Protein AF-A0A0B8T484-F1 (afdb_monomer)

Organism: NCBI:txid1229276

Structure (mmCIF, N/CA/C/O backbone):
data_AF-A0A0B8T484-F1
#
_entry.id   AF-A0A0B8T484-F1
#
loop_
_atom_site.group_PDB
_atom_site.id
_atom_site.type_symbol
_atom_site.label_atom_id
_atom_site.label_alt_id
_atom_site.label_comp_id
_atom_site.label_asym_id
_atom_site.label_entity_id
_atom_site.label_seq_id
_atom_site.pdbx_PDB_ins_code
_atom_site.Cartn_x
_atom_site.Cartn_y
_atom_site.Cartn_z
_atom_site.occupancy
_atom_site.B_iso_or_equiv
_atom_site.auth_seq_id
_atom_site.auth_comp_id
_atom_site.auth_asym_id
_atom_site.auth_atom_id
_atom_site.pdbx_PDB_model_num
ATOM 1 N N . MET A 1 1 ? 67.302 -14.696 8.961 1.00 39.28 1 MET A N 1
ATOM 2 C CA . MET A 1 1 ? 65.865 -15.017 9.084 1.00 39.28 1 MET A CA 1
ATOM 3 C C . MET A 1 1 ? 65.120 -13.719 9.397 1.00 39.28 1 MET A C 1
ATOM 5 O O . MET A 1 1 ? 65.257 -13.211 10.499 1.00 39.28 1 MET A O 1
ATOM 9 N N . LYS A 1 2 ? 64.476 -13.092 8.402 1.00 42.16 2 LYS A N 1
ATOM 10 C CA . LYS A 1 2 ? 63.728 -11.827 8.547 1.00 42.16 2 LYS A CA 1
ATOM 11 C C . LYS A 1 2 ? 62.283 -12.088 8.126 1.00 42.16 2 LYS A C 1
ATOM 13 O O . LYS A 1 2 ? 62.039 -12.446 6.978 1.00 42.16 2 LYS A O 1
ATOM 18 N N . MET A 1 3 ? 61.361 -11.965 9.073 1.00 41.34 3 MET A N 1
ATOM 19 C CA . MET A 1 3 ? 59.932 -12.225 8.903 1.00 41.34 3 MET A CA 1
ATOM 20 C C . MET A 1 3 ? 59.293 -11.008 8.215 1.00 41.34 3 MET A C 1
ATOM 22 O O . MET A 1 3 ? 59.273 -9.921 8.788 1.00 41.34 3 MET A O 1
ATOM 26 N N . LYS A 1 4 ? 58.831 -11.152 6.965 1.00 47.41 4 LYS A N 1
ATOM 27 C CA . LYS A 1 4 ? 58.038 -10.122 6.274 1.00 47.41 4 LYS A CA 1
ATOM 28 C C .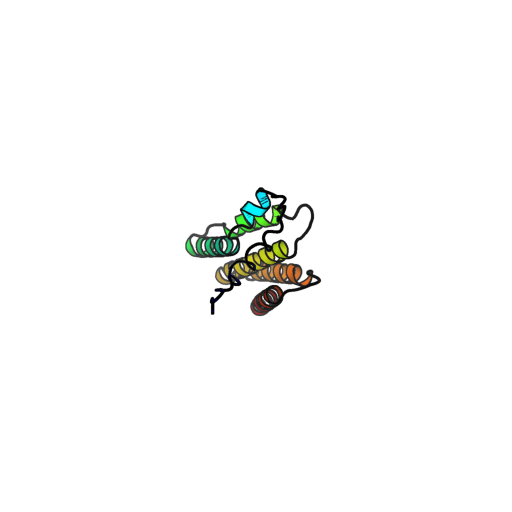 LYS A 1 4 ? 56.569 -10.322 6.643 1.00 47.41 4 LYS A C 1
ATOM 30 O O . LYS A 1 4 ? 55.934 -11.260 6.172 1.00 47.41 4 LYS A O 1
ATOM 35 N N . LEU A 1 5 ? 56.060 -9.447 7.505 1.00 43.69 5 LEU A N 1
ATOM 36 C CA . LEU A 1 5 ? 54.642 -9.324 7.825 1.00 43.69 5 LEU A CA 1
ATOM 37 C C . LEU A 1 5 ? 53.926 -8.783 6.577 1.00 43.69 5 LEU A C 1
ATOM 39 O O . LEU A 1 5 ? 54.069 -7.613 6.226 1.00 43.69 5 LEU A O 1
ATOM 43 N N . SER A 1 6 ? 53.258 -9.675 5.846 1.00 45.25 6 SER A N 1
ATOM 44 C CA . SER A 1 6 ? 52.583 -9.361 4.587 1.00 45.25 6 SER A CA 1
ATOM 45 C C . SER A 1 6 ? 51.303 -8.574 4.866 1.00 45.25 6 SER A C 1
ATOM 47 O O . SER A 1 6 ? 50.316 -9.108 5.370 1.00 45.25 6 SER A O 1
ATOM 49 N N . ILE A 1 7 ? 51.352 -7.281 4.554 1.00 54.34 7 ILE A N 1
ATOM 50 C CA . ILE A 1 7 ? 50.241 -6.328 4.566 1.00 54.34 7 ILE A CA 1
ATOM 51 C C . ILE A 1 7 ? 49.281 -6.729 3.435 1.00 54.34 7 ILE A C 1
ATOM 53 O O . ILE A 1 7 ? 49.329 -6.181 2.342 1.00 54.34 7 ILE A O 1
ATOM 57 N N . CYS A 1 8 ? 48.447 -7.743 3.670 1.00 47.91 8 CYS A N 1
ATOM 58 C CA . CYS A 1 8 ? 47.486 -8.247 2.680 1.00 47.91 8 CYS A CA 1
ATOM 59 C C . CYS A 1 8 ? 46.020 -8.018 3.085 1.00 47.91 8 CYS A C 1
ATOM 61 O O . CYS A 1 8 ? 45.125 -8.636 2.524 1.00 47.91 8 CYS A O 1
ATOM 63 N N . PHE A 1 9 ? 45.749 -7.131 4.049 1.00 48.03 9 PHE A N 1
ATOM 64 C CA . PHE A 1 9 ? 44.384 -6.908 4.556 1.00 48.03 9 PHE A CA 1
ATOM 65 C C . PHE A 1 9 ? 43.766 -5.541 4.232 1.00 48.03 9 PHE A C 1
ATOM 67 O O . PHE A 1 9 ? 42.626 -5.301 4.606 1.00 48.03 9 PHE A O 1
ATOM 74 N N . ILE A 1 10 ? 44.451 -4.655 3.498 1.00 50.03 10 ILE A N 1
ATOM 75 C CA . ILE A 1 10 ? 43.932 -3.295 3.223 1.00 50.03 10 ILE A CA 1
ATOM 76 C C . ILE A 1 10 ? 43.554 -3.089 1.739 1.00 50.03 10 ILE A C 1
ATOM 78 O O . ILE A 1 10 ? 42.961 -2.081 1.375 1.00 50.03 10 ILE A O 1
ATOM 82 N N . SER A 1 11 ? 43.802 -4.065 0.857 1.00 49.19 11 SER A N 1
ATOM 83 C CA . SER A 1 11 ? 43.648 -3.860 -0.597 1.00 49.19 11 SER A CA 1
ATOM 84 C C . SER A 1 11 ? 42.279 -4.224 -1.195 1.00 49.19 11 SER A C 1
ATOM 86 O O . SER A 1 11 ? 42.110 -4.080 -2.403 1.00 49.19 11 SER A O 1
ATOM 88 N N . VAL A 1 12 ? 41.293 -4.683 -0.416 1.00 49.28 12 VAL A N 1
ATOM 89 C CA . VAL A 1 12 ? 39.988 -5.106 -0.984 1.00 49.28 12 VAL A CA 1
ATOM 90 C C . VAL A 1 12 ? 38.870 -4.072 -0.776 1.00 49.28 12 VAL A C 1
ATOM 92 O O . VAL A 1 12 ? 37.826 -4.164 -1.409 1.00 49.28 12 VAL A O 1
ATOM 95 N N . PHE A 1 13 ? 39.078 -3.022 0.025 1.00 48.78 13 PHE A N 1
ATOM 96 C CA . PHE A 1 13 ? 37.989 -2.096 0.376 1.00 48.78 13 PHE A CA 1
ATOM 97 C C . PHE A 1 13 ? 37.836 -0.866 -0.542 1.00 48.78 13 PHE A C 1
ATOM 99 O O . PHE A 1 13 ? 36.944 -0.054 -0.327 1.00 48.78 13 PHE A O 1
ATOM 106 N N . LEU A 1 14 ? 38.681 -0.701 -1.568 1.00 49.75 14 LEU A N 1
ATOM 107 C CA . LEU A 1 14 ? 38.845 0.595 -2.253 1.00 49.75 14 LEU A CA 1
ATOM 108 C C . LEU A 1 14 ? 38.404 0.646 -3.726 1.00 49.75 14 LEU A C 1
ATOM 110 O O . LEU A 1 14 ? 38.665 1.640 -4.393 1.00 49.75 14 LEU A O 1
ATOM 114 N N . VAL A 1 15 ? 37.702 -0.368 -4.249 1.00 54.00 15 VAL A N 1
ATOM 115 C CA . VAL A 1 15 ? 37.239 -0.361 -5.661 1.00 54.00 15 VAL A CA 1
ATOM 116 C C . VAL A 1 15 ? 35.709 -0.393 -5.806 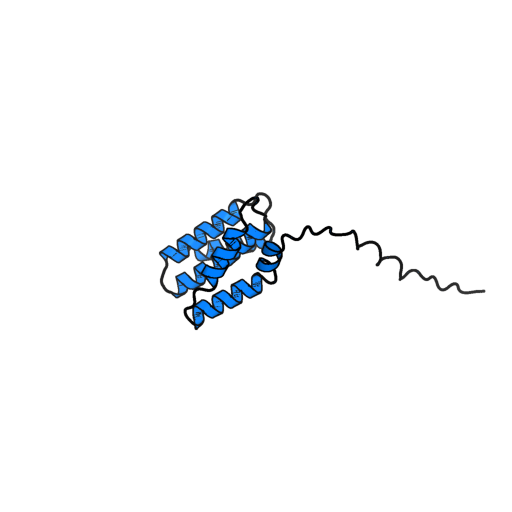1.00 54.00 15 VAL A C 1
ATOM 118 O O . VAL A 1 15 ? 35.189 -0.414 -6.915 1.00 54.00 15 VAL A O 1
ATOM 121 N N . MET A 1 16 ? 34.949 -0.296 -4.710 1.00 50.41 16 MET A N 1
ATOM 122 C CA . MET A 1 16 ? 33.477 -0.244 -4.758 1.00 50.41 16 MET A CA 1
ATOM 123 C C . MET A 1 16 ? 32.903 1.167 -4.540 1.00 50.41 16 MET A C 1
ATOM 125 O O . MET A 1 16 ? 31.806 1.333 -4.024 1.00 50.41 16 MET A O 1
ATOM 129 N N . GLN A 1 17 ? 33.640 2.201 -4.949 1.00 56.44 17 GLN A N 1
ATOM 130 C CA . GLN A 1 17 ? 33.101 3.549 -5.164 1.00 56.44 17 GLN A CA 1
ATOM 131 C C . GLN A 1 17 ? 33.192 3.901 -6.649 1.00 56.44 17 GLN A C 1
ATOM 133 O O . GLN A 1 17 ? 33.759 4.911 -7.057 1.00 56.44 17 GLN A O 1
ATOM 138 N N . THR A 1 18 ? 32.619 3.049 -7.496 1.00 54.38 18 THR A N 1
ATOM 139 C CA . THR A 1 18 ? 32.192 3.505 -8.816 1.00 54.38 18 THR A CA 1
ATOM 140 C C . THR A 1 18 ? 31.132 4.574 -8.597 1.00 54.38 18 THR A C 1
ATOM 142 O O . THR A 1 18 ? 30.074 4.289 -8.037 1.00 54.38 18 THR A O 1
ATOM 145 N N . CYS A 1 19 ? 31.464 5.802 -8.998 1.00 46.00 19 CYS A N 1
ATOM 146 C CA . CYS A 1 19 ? 30.591 6.966 -9.031 1.00 46.00 19 CYS A CA 1
ATOM 147 C C . CYS A 1 19 ? 29.182 6.578 -9.488 1.00 46.00 19 CYS A C 1
ATOM 149 O O . CYS A 1 19 ? 28.922 6.417 -10.681 1.00 46.00 19 CYS A O 1
ATOM 151 N N . VAL A 1 20 ? 28.258 6.479 -8.534 1.00 51.84 20 VAL A N 1
ATOM 152 C CA . VAL A 1 20 ? 26.843 6.635 -8.832 1.00 51.84 20 VAL A CA 1
ATOM 153 C C . VAL A 1 20 ? 26.683 8.108 -9.179 1.00 51.84 20 VAL A C 1
ATOM 155 O O . VAL A 1 20 ? 26.579 8.965 -8.307 1.00 51.84 20 VAL A O 1
ATOM 158 N N . MET A 1 21 ? 26.710 8.413 -10.474 1.00 52.28 21 MET A N 1
ATOM 159 C CA . MET A 1 21 ? 26.177 9.667 -10.996 1.00 52.28 21 MET A CA 1
ATOM 160 C C . MET A 1 21 ? 24.656 9.606 -10.823 1.00 52.28 21 MET A C 1
ATOM 162 O O . MET A 1 21 ? 23.911 9.350 -11.769 1.00 52.28 21 MET A O 1
ATOM 166 N N . ALA A 1 22 ? 24.195 9.777 -9.581 1.00 50.28 22 ALA A N 1
ATOM 167 C CA . ALA A 1 22 ? 22.795 9.988 -9.273 1.00 50.28 22 ALA A CA 1
ATOM 168 C C . ALA A 1 22 ? 22.417 11.342 -9.871 1.00 50.28 22 ALA A C 1
ATOM 170 O O . ALA A 1 22 ? 22.711 12.401 -9.315 1.00 50.28 22 ALA A O 1
ATOM 171 N N . ARG A 1 23 ? 21.776 11.319 -11.040 1.00 49.66 23 ARG A N 1
ATOM 172 C CA . ARG A 1 23 ? 21.000 12.466 -11.494 1.00 49.66 23 ARG A CA 1
ATOM 173 C C . ARG A 1 23 ? 19.827 12.593 -10.529 1.00 49.66 23 ARG A C 1
ATOM 175 O O . ARG A 1 23 ? 18.834 11.891 -10.682 1.00 49.66 23 ARG A O 1
ATOM 182 N N . SER A 1 24 ? 19.986 13.443 -9.519 1.00 48.44 24 SER A N 1
ATOM 183 C CA . SER A 1 24 ? 18.926 13.717 -8.558 1.00 48.44 24 SER A CA 1
ATOM 184 C C . SER A 1 24 ? 17.743 14.355 -9.279 1.00 48.44 24 SER A C 1
ATOM 186 O O . SER A 1 24 ? 17.829 15.474 -9.791 1.00 48.44 24 SER A O 1
ATOM 188 N N . ASN A 1 25 ? 16.625 13.638 -9.311 1.00 58.00 25 ASN A N 1
ATOM 189 C CA . ASN A 1 25 ? 15.321 14.257 -9.469 1.00 58.00 25 ASN A CA 1
ATOM 190 C C . ASN A 1 25 ? 14.905 14.669 -8.057 1.00 58.00 25 ASN A C 1
ATOM 192 O O . ASN A 1 25 ? 14.200 13.918 -7.388 1.00 58.00 25 ASN A O 1
ATOM 196 N N . GLY A 1 26 ? 15.373 15.832 -7.585 1.00 62.78 26 GLY A N 1
ATOM 197 C CA . GLY A 1 26 ? 15.277 16.229 -6.171 1.00 62.78 26 GLY A CA 1
ATOM 198 C C . GLY A 1 26 ? 13.877 16.113 -5.549 1.00 62.78 26 GLY A C 1
ATOM 199 O O . GLY A 1 26 ? 13.752 15.873 -4.353 1.00 62.78 26 GLY A O 1
ATOM 200 N N . THR A 1 27 ? 12.814 16.198 -6.355 1.00 66.06 27 THR A N 1
ATOM 201 C CA . THR A 1 27 ? 11.427 15.970 -5.924 1.00 66.06 27 THR A CA 1
ATOM 202 C C . THR A 1 27 ? 11.073 14.489 -5.742 1.00 66.06 27 THR A C 1
ATOM 204 O O . THR A 1 27 ? 10.429 14.144 -4.755 1.00 66.06 27 THR A O 1
ATOM 207 N N . ALA A 1 28 ? 11.497 13.603 -6.648 1.00 68.75 28 ALA A N 1
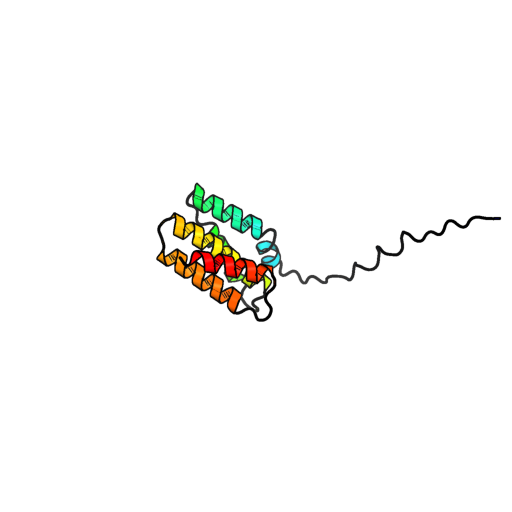ATOM 208 C CA . ALA A 1 28 ? 11.254 12.164 -6.546 1.00 68.75 28 ALA A CA 1
ATOM 209 C C . ALA A 1 28 ? 12.063 11.540 -5.405 1.00 68.75 28 ALA A C 1
ATOM 211 O O . ALA A 1 28 ? 11.501 10.795 -4.604 1.00 68.75 28 ALA A O 1
ATOM 212 N N . ASP A 1 29 ? 13.340 11.916 -5.281 1.00 74.81 29 ASP A N 1
ATOM 213 C CA . ASP A 1 29 ? 14.209 11.462 -4.191 1.00 74.81 29 ASP A CA 1
ATOM 214 C C . ASP A 1 29 ? 13.613 11.877 -2.839 1.00 74.81 29 ASP A C 1
ATOM 216 O O . ASP A 1 29 ? 13.462 11.061 -1.934 1.00 74.81 29 ASP A O 1
ATOM 220 N N . SER A 1 30 ? 13.155 13.129 -2.722 1.00 81.88 30 SER A N 1
ATOM 221 C CA . SER A 1 30 ? 12.518 13.620 -1.498 1.00 81.88 30 SER A CA 1
ATOM 222 C C . SER A 1 30 ? 11.222 12.887 -1.146 1.00 81.88 30 SER A C 1
ATOM 224 O O . SER A 1 30 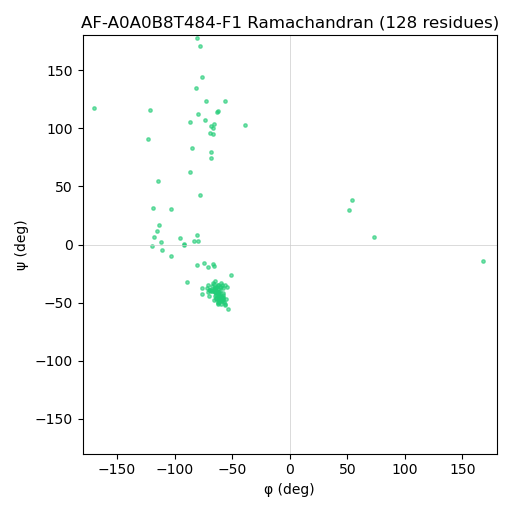? 10.941 12.716 0.039 1.00 81.88 30 SER A O 1
ATOM 226 N N . VAL A 1 31 ? 10.406 12.496 -2.129 1.00 86.25 31 VAL A N 1
ATOM 227 C CA . VAL A 1 31 ? 9.142 11.792 -1.865 1.00 86.25 31 VAL A CA 1
ATOM 228 C C . VAL A 1 31 ? 9.392 10.324 -1.508 1.00 86.25 31 VAL A C 1
ATOM 230 O O . VAL A 1 31 ? 8.716 9.793 -0.627 1.00 86.25 31 VAL A O 1
ATOM 233 N N . LEU A 1 32 ? 10.361 9.671 -2.148 1.00 90.69 32 LEU A N 1
ATOM 234 C CA . LEU A 1 32 ? 10.663 8.257 -1.909 1.00 90.69 32 LEU A CA 1
ATOM 235 C C . LEU A 1 32 ? 11.527 8.019 -0.660 1.00 90.69 32 LEU A C 1
ATOM 237 O O . LEU A 1 32 ? 11.542 6.906 -0.133 1.00 90.69 32 LEU A O 1
ATOM 241 N N . ASN A 1 33 ? 12.199 9.047 -0.140 1.00 92.38 33 ASN A N 1
ATOM 242 C CA . ASN A 1 33 ? 12.948 8.954 1.112 1.00 92.38 33 ASN A CA 1
ATOM 243 C C . ASN A 1 33 ? 12.056 8.480 2.270 1.00 92.38 33 ASN A C 1
ATOM 245 O O . ASN A 1 33 ? 11.029 9.089 2.578 1.00 92.38 33 ASN A O 1
ATOM 249 N N . ASN A 1 34 ? 12.475 7.387 2.918 1.00 94.88 34 ASN A N 1
ATOM 250 C CA . ASN A 1 34 ? 11.775 6.742 4.037 1.00 94.88 34 ASN A CA 1
ATOM 251 C C . ASN A 1 34 ? 10.292 6.446 3.751 1.00 94.88 34 ASN A C 1
ATOM 253 O O . ASN A 1 34 ? 9.463 6.447 4.660 1.00 94.88 34 ASN A O 1
ATOM 257 N N . ILE A 1 35 ? 9.931 6.201 2.488 1.00 95.62 35 ILE A N 1
ATOM 258 C CA . ILE A 1 35 ? 8.531 6.086 2.064 1.00 95.62 35 ILE A CA 1
ATOM 259 C C . ILE A 1 35 ? 7.747 5.012 2.831 1.00 95.62 35 ILE A C 1
ATOM 261 O O . ILE A 1 35 ? 6.585 5.242 3.152 1.00 95.62 35 ILE A O 1
ATOM 265 N N . GLN A 1 36 ? 8.375 3.897 3.218 1.00 96.62 36 GLN A N 1
ATOM 266 C CA . GLN A 1 36 ? 7.737 2.876 4.056 1.00 96.62 36 GLN A CA 1
ATOM 267 C C . GLN A 1 36 ? 7.237 3.450 5.389 1.00 96.62 36 GLN A C 1
ATOM 269 O O . GLN A 1 36 ? 6.084 3.236 5.764 1.00 96.62 36 GLN A O 1
ATOM 274 N N . GLU A 1 37 ? 8.100 4.187 6.092 1.00 97.12 37 GLU A N 1
ATOM 275 C CA . GLU A 1 37 ? 7.771 4.832 7.364 1.00 97.12 37 GLU A CA 1
ATOM 276 C C . GLU A 1 37 ? 6.694 5.901 7.159 1.00 97.12 37 GLU A C 1
ATOM 278 O O . GLU A 1 37 ? 5.739 5.983 7.927 1.00 97.12 37 GLU A O 1
ATOM 283 N N . ARG A 1 38 ? 6.792 6.680 6.076 1.00 97.38 38 ARG A N 1
ATOM 284 C CA . ARG A 1 38 ? 5.803 7.711 5.739 1.00 97.38 38 ARG A CA 1
ATOM 285 C C . ARG A 1 38 ? 4.414 7.121 5.490 1.00 97.38 38 ARG A C 1
ATOM 287 O O . ARG A 1 38 ? 3.444 7.666 6.007 1.00 97.38 38 ARG A O 1
ATOM 294 N N . VAL A 1 39 ? 4.314 6.013 4.747 1.00 97.75 39 VAL A N 1
ATOM 295 C CA . VAL A 1 39 ? 3.045 5.294 4.528 1.00 97.75 39 VAL A CA 1
ATOM 296 C C . VAL A 1 39 ? 2.483 4.793 5.857 1.00 97.75 39 VAL A C 1
ATOM 298 O O . VAL A 1 39 ? 1.308 5.012 6.145 1.00 97.75 39 VAL A O 1
ATOM 301 N N . TYR A 1 40 ? 3.317 4.167 6.690 1.00 97.06 40 TYR A N 1
ATOM 302 C CA . TYR A 1 40 ? 2.879 3.649 7.984 1.00 97.06 40 TYR A CA 1
ATOM 303 C C . TYR A 1 40 ? 2.390 4.762 8.925 1.00 97.06 40 TYR A C 1
ATOM 305 O O . TYR A 1 40 ? 1.303 4.660 9.490 1.00 97.06 40 TYR A O 1
ATOM 313 N N . ASN A 1 41 ? 3.143 5.856 9.047 1.00 96.56 41 ASN A N 1
ATOM 314 C CA . ASN A 1 41 ? 2.773 6.992 9.891 1.00 96.56 41 ASN A CA 1
ATOM 315 C C . ASN A 1 41 ? 1.499 7.684 9.387 1.00 96.56 41 ASN A C 1
ATOM 317 O O . ASN A 1 41 ? 0.657 8.074 10.197 1.00 96.56 41 ASN A O 1
ATOM 321 N N . ALA A 1 42 ? 1.329 7.800 8.065 1.00 97.12 42 ALA A N 1
ATOM 322 C CA . ALA A 1 42 ? 0.099 8.305 7.464 1.00 97.12 42 ALA A CA 1
ATOM 323 C C . ALA A 1 42 ? -1.101 7.417 7.821 1.00 97.12 42 ALA A C 1
ATOM 325 O O . ALA A 1 42 ? -2.111 7.923 8.294 1.00 97.12 42 ALA A O 1
ATOM 326 N N . PHE A 1 43 ? -0.962 6.095 7.692 1.00 97.00 43 PHE A N 1
ATOM 327 C CA . PHE A 1 43 ? -2.003 5.147 8.086 1.00 97.00 43 PHE A CA 1
ATOM 328 C C . PHE A 1 43 ? -2.374 5.264 9.571 1.00 97.00 43 PHE A C 1
ATOM 330 O O . PHE A 1 43 ? -3.551 5.375 9.904 1.00 97.00 43 PHE A O 1
ATOM 337 N N . VAL A 1 44 ? -1.386 5.282 10.471 1.00 95.75 44 VAL A N 1
ATOM 338 C CA . VAL A 1 44 ? -1.628 5.415 11.918 1.00 95.75 44 VAL A CA 1
ATOM 339 C C . VAL A 1 44 ? -2.333 6.734 12.245 1.00 95.75 44 VAL A C 1
ATOM 341 O O . VAL A 1 44 ? -3.242 6.751 13.082 1.00 95.75 44 VAL A O 1
ATOM 344 N N . SER A 1 45 ? -1.941 7.827 11.582 1.00 94.94 45 SER A N 1
ATOM 345 C CA . SER A 1 45 ? -2.593 9.131 11.718 1.00 94.94 45 SER A CA 1
ATOM 346 C C . SER A 1 45 ? -4.049 9.068 11.256 1.00 94.94 45 SER A C 1
ATOM 348 O O . SER A 1 45 ? -4.928 9.434 12.032 1.00 94.94 45 SER A O 1
ATOM 350 N N . ASP A 1 46 ? -4.324 8.522 10.071 1.00 95.19 46 ASP A N 1
ATOM 351 C CA . ASP A 1 46 ? -5.679 8.463 9.509 1.00 95.19 46 ASP A CA 1
ATOM 352 C C . ASP A 1 46 ? -6.612 7.591 10.365 1.00 95.19 46 ASP A C 1
ATOM 354 O O . ASP A 1 46 ? -7.754 7.971 10.628 1.00 95.19 46 ASP A O 1
ATOM 358 N N . VAL A 1 47 ? -6.110 6.465 10.888 1.00 92.88 47 VAL A N 1
ATOM 359 C CA . VAL A 1 47 ? -6.859 5.593 11.809 1.00 92.88 47 VAL A CA 1
ATOM 360 C C . VAL A 1 47 ? -7.165 6.299 13.135 1.00 92.88 47 VAL A C 1
ATOM 362 O O . VAL A 1 47 ? -8.283 6.208 13.641 1.00 92.88 47 VAL A O 1
ATOM 365 N N . SER A 1 48 ? -6.188 7.000 13.716 1.00 88.94 48 SER A N 1
ATOM 366 C CA . SER A 1 48 ? -6.294 7.519 15.091 1.00 88.94 48 SER A CA 1
ATOM 367 C C . SER A 1 48 ? -6.916 8.913 15.171 1.00 88.94 48 SER A C 1
ATOM 369 O O . SER A 1 48 ? -7.563 9.257 16.158 1.00 88.94 48 SER A O 1
ATOM 371 N N . GLN A 1 49 ? -6.685 9.739 14.152 1.00 84.56 49 GLN A N 1
ATOM 372 C CA . GLN A 1 49 ? -6.983 11.173 14.149 1.00 84.56 49 GLN A CA 1
ATOM 373 C C . GLN A 1 49 ? -7.973 11.570 13.047 1.00 84.56 49 GLN A C 1
ATOM 375 O O . GLN A 1 49 ? -8.342 12.740 12.978 1.00 84.56 49 GLN A O 1
ATOM 380 N N . LYS A 1 50 ? -8.434 10.620 12.214 1.00 80.88 50 LYS A N 1
ATOM 381 C CA . LYS A 1 50 ? -9.339 10.867 11.073 1.00 80.88 50 LYS A CA 1
ATOM 382 C C . LYS A 1 50 ? -8.806 11.940 10.113 1.00 80.88 50 LYS A C 1
ATOM 384 O O . LYS A 1 50 ? -9.561 12.776 9.621 1.00 80.88 50 LYS A O 1
ATOM 389 N N . THR A 1 51 ? -7.497 11.932 9.896 1.00 84.31 51 THR A N 1
ATOM 390 C CA . THR A 1 51 ? -6.800 12.753 8.902 1.00 84.31 51 THR A CA 1
ATOM 391 C C . THR A 1 51 ? -6.906 12.124 7.501 1.00 84.31 51 THR A C 1
ATOM 393 O O . THR A 1 51 ? -7.521 11.071 7.328 1.00 84.31 51 THR A O 1
ATOM 396 N N . GLU A 1 52 ? -6.358 12.799 6.484 1.00 92.19 52 GLU A N 1
ATOM 397 C CA . GLU A 1 52 ? -6.329 12.331 5.084 1.00 92.19 52 GLU A CA 1
ATOM 398 C C . GLU A 1 52 ? -4.885 12.161 4.563 1.00 92.19 52 GLU A C 1
ATOM 400 O O . GLU A 1 52 ? -4.585 12.368 3.384 1.00 92.19 52 GLU A O 1
ATOM 405 N N . LYS A 1 53 ? -3.946 11.801 5.447 1.00 95.12 53 LYS A N 1
ATOM 406 C CA . LYS A 1 53 ? -2.512 11.719 5.142 1.00 95.12 53 LYS A CA 1
ATOM 407 C C . LYS A 1 53 ? -2.174 10.635 4.130 1.00 95.12 53 LYS A C 1
ATOM 409 O O . LYS A 1 53 ? -1.273 10.854 3.315 1.00 95.12 53 LYS A O 1
ATOM 414 N N . LEU A 1 54 ? -2.881 9.502 4.118 1.00 94.81 54 LEU A N 1
ATOM 415 C CA . LEU A 1 54 ? -2.690 8.501 3.065 1.00 94.81 54 LEU A CA 1
ATOM 416 C C . LEU A 1 54 ? -3.098 9.048 1.696 1.00 94.81 54 LEU A C 1
ATOM 418 O O . LEU A 1 54 ? -2.403 8.781 0.715 1.00 94.81 54 LEU A O 1
ATOM 422 N N . GLN A 1 55 ? -4.164 9.851 1.618 1.00 94.38 55 GLN A N 1
ATOM 423 C CA . GLN A 1 55 ? -4.579 10.464 0.355 1.00 94.38 55 GLN A CA 1
ATOM 424 C C . GLN A 1 55 ? -3.618 11.554 -0.117 1.00 94.38 55 GLN A C 1
ATOM 426 O O . GLN A 1 55 ? -3.260 11.587 -1.296 1.00 94.38 55 GLN A O 1
ATOM 431 N N . GLU A 1 56 ? -3.117 12.392 0.792 1.00 94.69 56 GLU A N 1
ATOM 432 C CA . GLU A 1 56 ? -2.049 13.345 0.468 1.00 94.69 56 GLU A CA 1
ATOM 433 C C . GLU A 1 56 ? -0.830 12.619 -0.134 1.00 94.69 56 GLU A C 1
ATOM 435 O O . GLU A 1 56 ? -0.308 13.018 -1.180 1.00 94.69 56 GLU A O 1
ATOM 440 N N . LEU A 1 57 ? -0.397 11.515 0.488 1.00 95.50 57 LEU A N 1
ATOM 441 C CA . LEU A 1 57 ? 0.745 10.728 0.022 1.00 95.50 57 LEU A CA 1
ATOM 442 C C . LEU A 1 57 ? 0.465 10.023 -1.315 1.00 95.50 57 LEU A C 1
ATOM 444 O O . LEU A 1 57 ? 1.348 9.963 -2.175 1.00 95.50 57 LEU A O 1
ATOM 448 N N . LYS A 1 58 ? -0.772 9.560 -1.535 1.00 93.81 58 LYS A N 1
ATOM 449 C CA . LYS A 1 58 ? -1.227 9.004 -2.818 1.00 93.81 58 LYS A CA 1
ATOM 450 C C . LYS A 1 58 ? -1.111 10.035 -3.938 1.00 93.81 58 LYS A C 1
ATOM 452 O O . LYS A 1 58 ? -0.570 9.723 -4.999 1.00 93.81 58 LYS A O 1
ATOM 457 N N . GLY A 1 59 ? -1.528 11.276 -3.682 1.00 92.75 59 GLY A N 1
ATOM 458 C CA . GLY A 1 59 ? -1.356 12.393 -4.612 1.00 92.75 59 GLY A CA 1
ATOM 459 C C . GLY A 1 59 ? 0.117 12.691 -4.914 1.00 92.75 59 GLY A C 1
ATOM 460 O O . GLY A 1 59 ? 0.487 12.886 -6.073 1.00 92.75 59 GLY A O 1
ATOM 461 N N . GLN A 1 60 ? 0.986 12.668 -3.897 1.00 92.50 60 GLN A N 1
ATOM 462 C CA . GLN A 1 60 ? 2.430 12.869 -4.076 1.00 92.50 60 GLN A CA 1
ATOM 463 C C . GLN A 1 60 ? 3.056 11.794 -4.972 1.00 92.50 60 GLN A C 1
ATOM 465 O O . GLN A 1 60 ? 3.744 12.141 -5.931 1.00 92.50 60 GLN A O 1
ATOM 470 N N . LEU A 1 61 ? 2.787 10.510 -4.706 1.00 91.00 61 LEU A N 1
ATOM 471 C CA . LEU A 1 61 ? 3.301 9.404 -5.522 1.00 91.00 61 LEU A CA 1
ATOM 472 C C . LEU A 1 61 ? 2.720 9.411 -6.942 1.00 91.00 61 LEU A C 1
ATOM 474 O O . LEU A 1 61 ? 3.451 9.148 -7.895 1.00 91.00 61 LEU A O 1
ATOM 478 N N . GLY A 1 62 ? 1.439 9.757 -7.108 1.00 88.31 62 GLY A N 1
ATOM 479 C CA . GLY A 1 62 ? 0.812 9.888 -8.426 1.00 88.31 62 GLY A CA 1
ATOM 480 C C . GLY A 1 62 ? 1.456 10.977 -9.292 1.00 88.31 62 GLY A C 1
ATOM 481 O O . GLY A 1 62 ? 1.616 10.802 -10.497 1.00 88.31 62 GLY A O 1
ATOM 482 N N . ASN A 1 63 ? 1.909 12.075 -8.683 1.00 87.56 63 ASN A N 1
ATOM 483 C CA . ASN A 1 63 ? 2.578 13.165 -9.397 1.00 87.56 63 ASN A CA 1
ATOM 484 C C . ASN A 1 63 ? 3.989 12.814 -9.900 1.00 87.56 63 ASN A C 1
ATOM 486 O O . ASN A 1 63 ? 4.480 13.486 -10.811 1.00 87.56 63 ASN A O 1
ATOM 490 N N . LEU A 1 64 ? 4.630 11.777 -9.347 1.00 86.12 64 LEU A N 1
ATOM 491 C CA . LEU A 1 64 ? 5.939 11.301 -9.809 1.00 86.12 64 LEU A CA 1
ATOM 492 C C . LEU A 1 64 ? 5.864 10.528 -11.135 1.00 86.12 64 LEU A C 1
ATOM 494 O O . LEU A 1 64 ? 6.883 10.361 -11.798 1.00 86.12 64 LEU A O 1
ATOM 498 N N . ASP A 1 65 ? 4.672 10.090 -11.548 1.00 69.00 65 ASP A N 1
ATOM 499 C CA . ASP A 1 65 ? 4.471 9.157 -12.665 1.00 69.00 65 ASP A CA 1
ATOM 500 C C . ASP A 1 65 ? 4.520 9.806 -14.070 1.00 69.00 65 ASP A C 1
ATOM 502 O O . ASP A 1 65 ? 4.232 9.182 -15.090 1.00 69.00 65 ASP A O 1
ATOM 506 N N . LYS A 1 66 ? 4.902 11.085 -14.175 1.00 65.56 66 LYS A N 1
ATOM 507 C CA . LYS A 1 66 ? 4.837 11.874 -15.424 1.00 65.56 66 LYS A CA 1
ATOM 508 C C . LYS A 1 66 ? 5.966 11.582 -16.432 1.00 65.56 66 LYS A C 1
ATOM 510 O O . LYS A 1 66 ? 6.501 12.515 -17.028 1.00 65.56 66 LYS A O 1
ATOM 515 N N . GLY A 1 67 ? 6.346 10.320 -16.654 1.00 59.75 67 GLY A N 1
ATOM 516 C CA . GLY A 1 67 ? 7.252 10.002 -17.772 1.00 59.75 67 GLY A CA 1
ATOM 517 C C . GLY A 1 67 ? 7.893 8.614 -17.824 1.00 59.75 67 GLY A C 1
ATOM 518 O O . GLY A 1 67 ? 8.423 8.253 -18.874 1.00 59.75 67 GLY A O 1
ATOM 519 N N . LYS A 1 68 ? 7.865 7.826 -16.741 1.00 65.44 68 LYS A N 1
ATOM 520 C CA . LYS A 1 68 ? 8.244 6.399 -16.746 1.00 65.44 68 LYS A CA 1
ATOM 521 C C . LYS A 1 68 ? 7.866 5.754 -15.410 1.00 65.44 68 LYS A C 1
ATOM 523 O O . LYS A 1 68 ? 8.445 6.118 -14.388 1.00 65.44 68 LYS A O 1
ATOM 528 N N . GLN A 1 69 ? 6.969 4.767 -15.426 1.00 71.75 69 GLN A N 1
ATOM 529 C CA . GLN A 1 69 ? 6.722 3.920 -14.255 1.00 71.75 69 GLN A CA 1
ATOM 530 C C . GLN A 1 69 ? 7.977 3.099 -13.962 1.00 71.75 69 GLN A C 1
ATOM 532 O O . GLN A 1 69 ? 8.298 2.146 -14.672 1.00 71.75 69 GLN A O 1
ATOM 537 N N . SER A 1 70 ? 8.727 3.489 -12.935 1.00 86.94 70 SER A N 1
ATOM 538 C CA . SER A 1 70 ? 9.783 2.641 -12.392 1.00 86.94 70 SER A CA 1
ATOM 539 C C . SER A 1 70 ? 9.149 1.535 -11.548 1.00 86.94 70 SER A C 1
ATOM 541 O O . SER A 1 70 ? 8.163 1.777 -10.853 1.00 86.94 70 SER A O 1
ATOM 543 N N . ALA A 1 71 ? 9.723 0.328 -11.569 1.00 90.25 71 ALA A N 1
ATOM 544 C CA . ALA A 1 71 ? 9.215 -0.791 -10.768 1.00 90.25 71 ALA A CA 1
ATOM 545 C C . ALA A 1 71 ? 9.106 -0.428 -9.276 1.00 90.25 71 ALA A C 1
ATOM 547 O O . ALA A 1 71 ? 8.121 -0.756 -8.625 1.00 90.25 71 ALA A O 1
ATOM 548 N N . ILE A 1 72 ? 10.061 0.360 -8.768 1.00 91.06 72 ILE A N 1
ATOM 549 C CA . ILE A 1 72 ? 10.039 0.857 -7.390 1.00 91.06 72 ILE A CA 1
ATOM 550 C C . ILE A 1 72 ? 8.860 1.804 -7.116 1.00 91.06 72 ILE A C 1
ATOM 552 O O . ILE A 1 72 ? 8.249 1.728 -6.054 1.00 91.06 72 ILE A O 1
ATOM 556 N N . LEU A 1 73 ? 8.492 2.676 -8.063 1.00 92.12 73 LEU A N 1
ATOM 557 C CA . LEU A 1 73 ? 7.333 3.557 -7.900 1.00 92.12 73 LEU A CA 1
ATOM 558 C C . LEU A 1 73 ? 6.027 2.756 -7.930 1.00 92.12 73 LEU A C 1
ATOM 560 O O . LEU A 1 73 ? 5.120 3.038 -7.149 1.00 92.12 73 LEU A O 1
ATOM 564 N N . VAL A 1 74 ? 5.944 1.747 -8.800 1.00 93.62 74 VAL A N 1
ATOM 565 C CA . VAL A 1 74 ? 4.802 0.824 -8.862 1.00 93.62 74 VAL A CA 1
ATOM 566 C C . VAL A 1 74 ? 4.644 0.076 -7.540 1.00 93.62 74 VAL A C 1
ATOM 568 O O . VAL A 1 74 ? 3.548 0.081 -6.978 1.00 93.62 74 VAL A O 1
ATOM 571 N N . TYR A 1 75 ? 5.737 -0.470 -6.998 1.00 95.62 75 TYR A N 1
ATOM 572 C CA . TYR A 1 75 ? 5.739 -1.142 -5.699 1.00 95.62 75 TYR A CA 1
ATOM 573 C C . TYR A 1 75 ? 5.212 -0.230 -4.587 1.00 95.62 75 TYR A C 1
ATOM 575 O O . TYR A 1 75 ? 4.268 -0.593 -3.887 1.00 95.62 75 TYR A O 1
ATOM 583 N N . TRP A 1 76 ? 5.741 0.992 -4.455 1.00 96.00 76 TRP A N 1
ATOM 584 C CA . TRP A 1 76 ? 5.301 1.905 -3.394 1.00 96.00 76 TRP A CA 1
ATOM 585 C C . TRP A 1 76 ? 3.857 2.373 -3.547 1.00 96.00 76 TRP A C 1
ATOM 587 O O . TRP A 1 76 ? 3.168 2.561 -2.543 1.00 96.00 76 TRP A O 1
ATOM 597 N N . ARG A 1 77 ? 3.367 2.526 -4.781 1.00 95.38 77 ARG A N 1
ATOM 598 C CA . ARG A 1 77 ? 1.948 2.808 -5.020 1.00 95.38 77 ARG A CA 1
ATOM 599 C C . ARG A 1 77 ? 1.081 1.632 -4.589 1.00 95.38 77 ARG A C 1
ATOM 601 O O . ARG A 1 77 ? 0.130 1.854 -3.851 1.00 95.38 77 ARG A O 1
ATOM 608 N N . ALA A 1 78 ? 1.422 0.404 -4.972 1.00 96.50 78 ALA A N 1
ATOM 609 C CA . ALA A 1 78 ? 0.685 -0.783 -4.542 1.00 96.50 78 ALA A CA 1
ATOM 610 C C . ALA A 1 78 ? 0.736 -0.975 -3.014 1.00 96.50 78 ALA A C 1
ATOM 612 O O . ALA A 1 78 ? -0.273 -1.301 -2.390 1.00 96.50 78 ALA A O 1
ATOM 613 N N . TYR A 1 79 ? 1.882 -0.690 -2.392 1.00 97.50 79 TYR A N 1
ATOM 614 C CA . TYR A 1 79 ? 2.054 -0.740 -0.942 1.00 97.50 79 TYR A CA 1
ATOM 615 C C . TYR A 1 79 ? 1.155 0.277 -0.229 1.00 97.50 79 TYR A C 1
ATOM 617 O O . TYR A 1 79 ? 0.533 -0.042 0.783 1.00 97.50 79 TYR A O 1
ATOM 625 N N . LEU A 1 80 ? 1.023 1.486 -0.782 1.00 97.25 80 LEU A N 1
ATOM 626 C CA . LEU A 1 80 ? 0.079 2.482 -0.279 1.00 97.25 80 LEU A CA 1
ATOM 627 C C . LEU A 1 80 ? -1.370 1.986 -0.392 1.00 97.25 80 LEU A C 1
ATOM 629 O O . LEU A 1 80 ? -2.124 2.108 0.572 1.00 97.25 80 LEU A O 1
ATOM 633 N N . GLN A 1 81 ? -1.750 1.371 -1.517 1.00 96.94 81 GLN A N 1
ATOM 634 C CA . GLN A 1 81 ? -3.104 0.832 -1.699 1.00 96.94 81 GLN A CA 1
ATOM 635 C C . GLN A 1 81 ? -3.451 -0.278 -0.718 1.00 96.94 81 GLN A C 1
ATOM 637 O O . GLN A 1 81 ? -4.587 -0.352 -0.248 1.00 96.94 81 GLN A O 1
ATOM 642 N N . PHE A 1 82 ? -2.471 -1.099 -0.348 1.00 97.44 82 PHE A N 1
ATOM 643 C CA . PHE A 1 82 ? -2.652 -2.087 0.703 1.00 97.44 82 PHE A CA 1
ATOM 644 C C . PHE A 1 82 ? -3.067 -1.434 2.041 1.00 97.44 82 PHE A C 1
ATOM 646 O O . PHE A 1 82 ? -4.021 -1.881 2.679 1.00 97.44 82 PHE A O 1
ATOM 653 N N . TYR A 1 83 ? -2.426 -0.337 2.454 1.00 97.31 83 TYR A N 1
ATOM 654 C CA . TYR A 1 83 ? -2.814 0.368 3.685 1.00 97.31 83 TYR A CA 1
ATOM 655 C C . TYR A 1 83 ? -4.144 1.119 3.557 1.00 97.31 83 TYR A C 1
ATOM 657 O O . TYR A 1 83 ? -4.943 1.102 4.496 1.00 97.31 83 TYR A O 1
ATOM 665 N N . THR A 1 84 ? -4.427 1.724 2.401 1.00 96.44 84 THR A N 1
ATOM 666 C CA . THR A 1 84 ? -5.724 2.373 2.151 1.00 96.44 84 THR A CA 1
ATOM 667 C C . THR A 1 84 ? -6.872 1.357 2.169 1.00 96.44 84 THR A C 1
ATOM 669 O O . THR A 1 84 ? -7.936 1.642 2.720 1.00 96.44 84 THR A O 1
ATOM 672 N N . THR A 1 85 ? -6.639 0.139 1.670 1.00 96.25 85 THR A N 1
ATOM 673 C CA . THR A 1 85 ? -7.580 -0.985 1.787 1.00 96.25 85 THR A CA 1
ATOM 674 C C . THR A 1 85 ? -7.921 -1.258 3.244 1.00 96.25 85 THR A C 1
ATOM 676 O O . THR A 1 85 ? -9.098 -1.295 3.599 1.00 96.25 85 THR A O 1
ATOM 679 N N . ILE A 1 86 ? -6.909 -1.419 4.106 1.00 95.06 86 ILE A N 1
ATOM 680 C CA . ILE A 1 86 ? -7.132 -1.684 5.533 1.00 95.06 86 ILE A CA 1
ATOM 681 C C . ILE A 1 86 ? -7.958 -0.559 6.161 1.00 95.06 86 ILE A C 1
ATOM 683 O O . ILE A 1 86 ? -8.926 -0.838 6.870 1.00 95.06 86 ILE A O 1
ATOM 687 N N . LEU A 1 87 ? -7.614 0.701 5.876 1.00 94.75 87 LEU A N 1
ATOM 688 C CA . LEU A 1 87 ? -8.331 1.862 6.402 1.00 94.75 87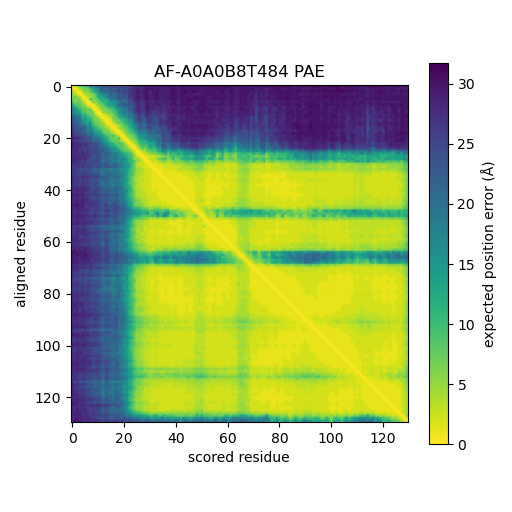 LEU A CA 1
ATOM 689 C C . LEU A 1 87 ? -9.814 1.847 5.997 1.00 94.75 87 LEU A C 1
ATOM 691 O O . LEU A 1 87 ? -10.698 2.038 6.840 1.00 94.75 87 LEU A O 1
ATOM 695 N N . TYR A 1 88 ? -10.110 1.599 4.718 1.00 94.56 88 TYR A N 1
ATOM 696 C CA . TYR A 1 88 ? -11.486 1.531 4.230 1.00 94.56 88 TYR A CA 1
ATOM 697 C C . TYR A 1 88 ? -12.249 0.326 4.776 1.00 94.56 88 TYR A C 1
ATOM 699 O O . TYR A 1 88 ? -13.402 0.489 5.185 1.00 94.56 88 TYR A O 1
ATOM 707 N N . SER A 1 89 ? -11.608 -0.839 4.876 1.00 93.12 89 SER A N 1
ATOM 708 C CA . SER A 1 89 ? -12.192 -2.034 5.489 1.00 93.12 89 SER A CA 1
ATOM 709 C C . SER A 1 89 ? -12.568 -1.793 6.951 1.00 93.12 89 SER A C 1
ATOM 711 O O . SER A 1 89 ? -13.696 -2.082 7.350 1.00 93.12 89 SER A O 1
ATOM 713 N N . GLN A 1 90 ? -11.677 -1.180 7.737 1.00 92.12 90 GLN A N 1
ATOM 714 C CA . GLN A 1 90 ? -11.942 -0.813 9.135 1.00 92.12 90 GLN A CA 1
ATOM 715 C C . GLN A 1 90 ? -13.05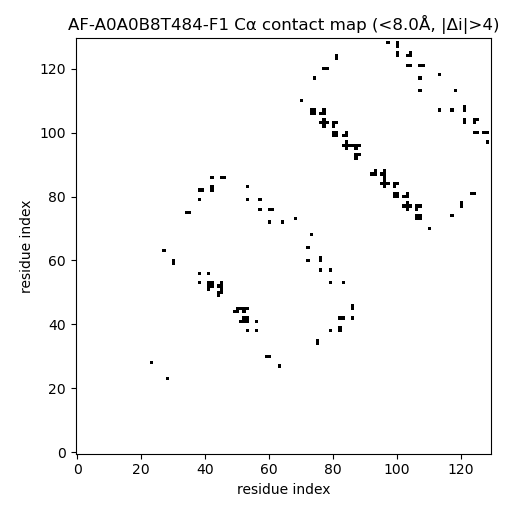1 0.238 9.271 1.00 92.12 90 GLN A C 1
ATOM 717 O O . GLN A 1 90 ? -13.808 0.224 10.238 1.00 92.12 90 GLN A O 1
ATOM 722 N N . SER A 1 91 ? -13.186 1.120 8.281 1.00 91.62 91 SER A N 1
ATOM 723 C CA . SER A 1 91 ? -14.223 2.157 8.240 1.00 91.62 91 SER A CA 1
ATOM 724 C C . SER A 1 91 ? -15.577 1.659 7.709 1.00 91.62 91 SER A C 1
ATOM 726 O O . SER A 1 91 ? -16.488 2.464 7.518 1.00 91.62 91 SER A O 1
ATOM 728 N N . GLY A 1 92 ? -15.715 0.363 7.402 1.00 92.56 92 GLY A N 1
ATOM 729 C CA . GLY A 1 92 ? -16.929 -0.219 6.820 1.00 92.56 92 GLY A CA 1
ATOM 730 C C . GLY A 1 92 ? -17.167 0.129 5.343 1.00 92.56 92 GLY A C 1
ATOM 731 O O . GLY A 1 92 ? -18.198 -0.240 4.782 1.00 92.56 92 GLY A O 1
ATOM 732 N N . LYS A 1 93 ? -16.216 0.800 4.679 1.00 94.00 93 LYS A N 1
ATOM 733 C CA . LYS A 1 93 ? -16.295 1.229 3.273 1.00 94.00 93 LYS A CA 1
ATOM 734 C C . LYS A 1 93 ? -15.814 0.120 2.331 1.00 94.00 93 LYS A C 1
ATOM 736 O O . LYS A 1 93 ? -14.826 0.277 1.619 1.00 94.00 93 LYS A O 1
ATOM 741 N N . LYS A 1 94 ? -16.509 -1.022 2.334 1.00 92.69 94 LYS A N 1
ATOM 742 C CA . LYS A 1 94 ? -16.080 -2.240 1.615 1.00 92.69 94 LYS A CA 1
ATOM 743 C C . LYS A 1 94 ? -15.882 -2.048 0.104 1.00 92.69 94 LYS A C 1
ATOM 745 O O . LYS A 1 94 ? -14.939 -2.607 -0.440 1.00 92.69 94 LYS A O 1
ATOM 750 N N . SER A 1 95 ? -16.727 -1.250 -0.562 1.00 94.50 95 SER A N 1
ATOM 751 C CA . SER A 1 95 ? -16.573 -0.966 -2.004 1.00 94.50 95 SER A CA 1
ATOM 752 C C . SER A 1 95 ? -15.252 -0.258 -2.288 1.00 94.50 95 SER A C 1
ATOM 754 O O . SER A 1 95 ? -14.466 -0.726 -3.102 1.00 94.50 95 SER A O 1
ATOM 756 N N . ASN A 1 96 ? -14.962 0.809 -1.539 1.00 94.94 96 ASN A N 1
ATOM 757 C CA . ASN A 1 96 ? -13.704 1.538 -1.660 1.00 94.94 96 ASN A CA 1
ATOM 758 C C . ASN A 1 96 ? -12.506 0.641 -1.335 1.00 94.94 96 ASN A C 1
ATOM 760 O O . ASN A 1 96 ? -11.504 0.693 -2.032 1.00 94.94 96 ASN A O 1
ATOM 764 N N . ALA A 1 97 ? -12.602 -0.204 -0.305 1.00 95.12 97 ALA A N 1
ATOM 765 C CA . ALA A 1 97 ? -11.537 -1.152 0.013 1.00 95.1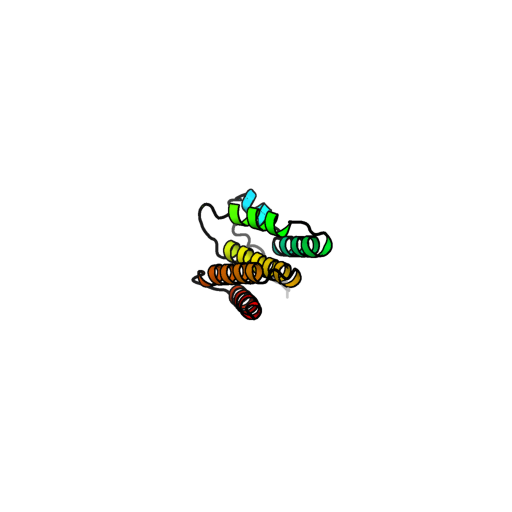2 97 ALA A CA 1
ATOM 766 C C . ALA A 1 97 ? -11.249 -2.091 -1.169 1.00 95.12 97 ALA A C 1
ATOM 768 O O . ALA A 1 97 ? -10.094 -2.257 -1.546 1.00 95.12 97 ALA A O 1
ATOM 769 N N . LYS A 1 98 ? -12.297 -2.642 -1.794 1.00 95.69 98 LYS A N 1
ATOM 770 C CA . LYS A 1 98 ? -12.161 -3.494 -2.977 1.00 95.69 98 LYS A CA 1
ATOM 771 C C . LYS A 1 98 ? -11.513 -2.758 -4.153 1.00 95.69 98 LYS A C 1
ATOM 773 O O . LYS A 1 98 ? -10.598 -3.303 -4.758 1.00 95.69 98 LYS A O 1
ATOM 778 N N . GLU A 1 99 ? -11.951 -1.535 -4.445 1.00 96.25 99 GLU A N 1
ATOM 779 C CA . GLU A 1 99 ? -11.371 -0.711 -5.514 1.00 96.25 99 GLU A CA 1
ATOM 780 C C . GLU A 1 99 ? -9.866 -0.480 -5.307 1.00 96.25 99 GLU A C 1
ATOM 782 O O . GLU A 1 99 ? -9.086 -0.579 -6.254 1.00 96.25 99 GLU A O 1
ATOM 787 N N . GLU A 1 100 ? -9.437 -0.219 -4.067 1.00 96.31 100 GLU A N 1
ATOM 788 C CA . GLU A 1 100 ? -8.018 -0.019 -3.764 1.00 96.31 100 GLU A CA 1
ATOM 789 C C . GLU A 1 100 ? -7.202 -1.312 -3.895 1.00 96.31 100 GLU A C 1
ATOM 791 O O . GLU A 1 100 ? -6.089 -1.270 -4.429 1.00 96.31 100 GLU A O 1
ATOM 796 N N . VAL A 1 101 ? -7.747 -2.461 -3.472 1.00 96.62 101 VAL A N 1
ATOM 797 C CA . VAL A 1 101 ? -7.094 -3.766 -3.674 1.00 96.62 101 VAL A CA 1
ATOM 798 C C . VAL A 1 101 ? -6.943 -4.079 -5.153 1.00 96.62 101 VAL A C 1
ATOM 800 O O . VAL A 1 101 ? -5.835 -4.391 -5.590 1.00 96.62 101 VAL A O 1
ATOM 803 N N . ASP A 1 102 ? -8.031 -3.972 -5.918 1.00 97.25 102 ASP A N 1
ATOM 804 C CA . ASP A 1 102 ? -8.046 -4.291 -7.345 1.00 97.25 102 ASP A CA 1
ATOM 805 C C . ASP A 1 102 ? -7.005 -3.433 -8.088 1.00 97.25 102 ASP A C 1
ATOM 807 O O . ASP A 1 102 ? -6.201 -3.956 -8.862 1.00 97.25 102 ASP A O 1
ATOM 811 N N . PHE A 1 103 ? -6.922 -2.138 -7.764 1.00 95.81 103 PHE A N 1
ATOM 812 C CA . PHE A 1 103 ? -5.909 -1.250 -8.333 1.00 95.81 103 PHE A CA 1
ATOM 813 C C . PHE A 1 103 ? -4.476 -1.627 -7.923 1.00 95.81 103 PHE A C 1
ATOM 815 O O . PHE A 1 103 ? -3.554 -1.565 -8.737 1.00 95.81 103 PHE A O 1
ATOM 822 N N . GLY A 1 104 ? -4.249 -2.015 -6.664 1.00 95.94 104 GLY A N 1
ATOM 823 C CA . GLY A 1 104 ? -2.937 -2.481 -6.202 1.00 95.94 104 GLY A CA 1
ATOM 824 C C . GLY A 1 104 ? -2.475 -3.756 -6.919 1.00 95.94 104 GLY A C 1
ATOM 825 O O . GLY A 1 104 ? -1.308 -3.862 -7.305 1.00 95.94 104 GLY A O 1
ATOM 826 N N . ILE A 1 105 ? -3.397 -4.698 -7.135 1.00 97.50 105 ILE A N 1
ATOM 827 C CA . ILE A 1 105 ? -3.156 -5.939 -7.883 1.00 97.50 105 ILE A CA 1
ATOM 828 C C . ILE A 1 105 ? -2.829 -5.623 -9.340 1.00 97.50 105 ILE A C 1
ATOM 830 O O . ILE A 1 105 ? -1.860 -6.169 -9.867 1.00 97.50 105 ILE A O 1
ATOM 834 N N . GLU A 1 106 ? -3.588 -4.734 -9.984 1.00 96.00 106 GLU A N 1
ATOM 835 C CA . GLU A 1 106 ? -3.350 -4.319 -11.371 1.00 96.00 106 GLU A CA 1
ATOM 836 C C . GLU A 1 106 ? -1.945 -3.722 -11.543 1.00 96.00 106 GLU A C 1
ATOM 838 O O . GLU A 1 106 ? -1.186 -4.150 -12.420 1.00 96.00 106 GLU A O 1
ATOM 843 N N . LEU A 1 107 ? -1.563 -2.802 -10.649 1.00 94.31 107 LEU A N 1
ATOM 844 C CA . LEU A 1 107 ? -0.237 -2.185 -10.633 1.00 94.31 107 LEU A CA 1
ATOM 845 C C . LEU A 1 107 ? 0.877 -3.236 -10.610 1.00 94.31 107 LEU A C 1
ATOM 847 O O . LEU A 1 107 ? 1.732 -3.245 -11.497 1.00 94.31 107 LEU A O 1
ATOM 851 N N . LEU A 1 108 ? 0.867 -4.144 -9.632 1.00 95.31 108 LEU A N 1
ATOM 852 C CA . LEU A 1 108 ? 1.917 -5.159 -9.511 1.00 95.31 108 LEU A CA 1
ATOM 853 C C . LEU A 1 108 ? 1.865 -6.167 -10.657 1.00 95.31 108 LEU A C 1
ATOM 855 O O . LEU A 1 108 ? 2.908 -6.547 -11.189 1.00 95.31 108 LEU A O 1
ATOM 859 N N . SER A 1 109 ? 0.669 -6.575 -11.081 1.00 94.00 109 SER A N 1
ATOM 860 C CA . SER A 1 109 ? 0.479 -7.535 -12.172 1.00 94.00 109 SER A CA 1
ATOM 861 C C . SER A 1 109 ? 1.098 -7.043 -13.476 1.00 94.00 109 SER A C 1
ATOM 863 O O . SER A 1 109 ? 1.709 -7.848 -14.181 1.00 94.00 109 SER A O 1
ATOM 865 N N . SER A 1 110 ? 1.057 -5.731 -13.730 1.00 90.06 110 SER A N 1
ATOM 866 C CA . SER A 1 110 ? 1.658 -5.099 -14.909 1.00 90.06 110 SER A CA 1
ATOM 867 C C . SER A 1 110 ? 3.196 -5.153 -14.961 1.00 90.06 110 SER A C 1
ATOM 869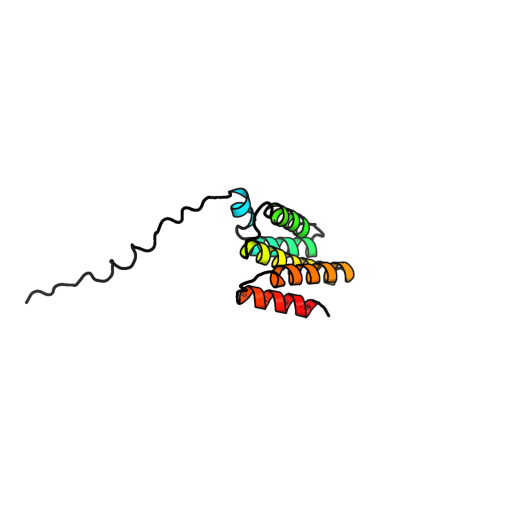 O O . SER A 1 110 ? 3.778 -4.967 -16.031 1.00 90.06 110 SER A O 1
ATOM 871 N N . LEU A 1 111 ? 3.882 -5.442 -13.843 1.00 91.06 111 LEU A N 1
ATOM 872 C CA . LEU A 1 111 ? 5.345 -5.512 -13.814 1.00 91.06 111 LEU A CA 1
ATOM 873 C C . LEU A 1 111 ? 5.863 -6.771 -14.532 1.00 91.06 111 LEU A C 1
ATOM 875 O O . LEU A 1 111 ? 5.520 -7.882 -14.114 1.00 91.06 111 LEU A O 1
ATOM 879 N N . PRO A 1 112 ? 6.742 -6.644 -15.547 1.00 88.12 112 PRO A N 1
ATOM 880 C CA . PRO A 1 112 ? 7.245 -7.795 -16.300 1.00 88.12 112 PRO A CA 1
ATOM 881 C C . PRO A 1 112 ? 8.205 -8.674 -15.485 1.00 88.12 112 PRO A C 1
ATOM 883 O O . PRO A 1 112 ? 8.181 -9.891 -15.621 1.00 88.12 112 PRO A O 1
ATOM 886 N N . ASN A 1 113 ? 9.018 -8.072 -14.610 1.00 89.38 113 ASN A N 1
ATOM 887 C CA . ASN A 1 113 ? 10.007 -8.764 -13.781 1.00 89.38 113 ASN A CA 1
ATOM 888 C C . ASN A 1 113 ? 9.735 -8.465 -12.303 1.00 89.38 113 ASN A C 1
ATOM 890 O O . ASN A 1 113 ? 10.225 -7.467 -11.777 1.00 89.38 113 ASN A O 1
ATOM 894 N N . LYS A 1 114 ? 8.928 -9.310 -11.657 1.00 94.00 114 LYS A N 1
ATOM 895 C CA . LYS A 1 114 ? 8.572 -9.183 -10.236 1.00 94.00 114 LYS A CA 1
ATOM 896 C C . LYS A 1 114 ? 9.678 -9.749 -9.346 1.00 94.00 114 LYS A C 1
ATOM 898 O O . LYS A 1 114 ? 10.179 -10.847 -9.590 1.00 94.00 114 LYS A O 1
ATOM 903 N N . SER A 1 115 ? 10.031 -9.009 -8.306 1.00 95.25 115 SER A N 1
ATOM 904 C CA . SER A 1 115 ? 10.865 -9.475 -7.201 1.00 95.25 115 SER A CA 1
ATOM 905 C C . SER A 1 115 ? 10.061 -10.343 -6.224 1.00 95.25 115 SER A C 1
ATOM 907 O O . SER A 1 115 ? 8.832 -10.422 -6.287 1.00 95.25 115 SER A O 1
ATOM 909 N N . SER A 1 116 ? 10.747 -10.977 -5.273 1.00 97.00 116 SER A N 1
ATOM 910 C CA . SER A 1 116 ? 10.088 -11.688 -4.170 1.00 97.00 116 SER A CA 1
ATOM 911 C C . SER A 1 116 ? 9.205 -10.772 -3.318 1.00 97.00 116 SER A C 1
ATOM 913 O O . SER A 1 116 ? 8.170 -11.214 -2.826 1.00 97.00 116 SER A O 1
ATOM 915 N N . GLU A 1 117 ? 9.588 -9.503 -3.156 1.00 95.94 117 GLU A N 1
ATOM 916 C CA . GLU A 1 117 ? 8.811 -8.513 -2.400 1.00 95.94 117 GLU A CA 1
ATOM 917 C C . GLU A 1 117 ? 7.523 -8.135 -3.139 1.00 95.94 117 GLU A C 1
ATOM 919 O O . GLU A 1 117 ? 6.463 -8.054 -2.518 1.00 95.94 117 GLU A O 1
ATOM 924 N N . ASP A 1 118 ? 7.581 -8.005 -4.468 1.00 97.25 118 ASP A N 1
ATOM 925 C CA . ASP A 1 118 ? 6.397 -7.757 -5.299 1.00 97.25 118 ASP A CA 1
ATOM 926 C C . ASP A 1 118 ? 5.390 -8.909 -5.187 1.00 97.25 118 ASP A C 1
ATOM 928 O O . ASP A 1 118 ? 4.195 -8.675 -5.011 1.00 97.25 118 ASP A O 1
ATOM 932 N N . PHE A 1 119 ? 5.861 -10.161 -5.240 1.00 97.44 119 PHE A N 1
ATOM 933 C CA . PHE A 1 119 ? 4.995 -11.331 -5.055 1.00 97.44 119 PHE A CA 1
ATOM 934 C C . PHE A 1 119 ? 4.411 -11.408 -3.644 1.00 97.44 119 PHE A C 1
ATOM 936 O O . PHE A 1 119 ? 3.233 -11.725 -3.490 1.00 97.44 119 PHE A O 1
ATOM 943 N N . ALA A 1 120 ? 5.205 -11.100 -2.617 1.00 97.75 120 ALA A N 1
ATOM 944 C CA . ALA A 1 120 ? 4.718 -11.075 -1.243 1.00 97.75 120 ALA A CA 1
ATOM 945 C C . ALA A 1 120 ? 3.615 -10.021 -1.058 1.00 97.75 120 ALA A C 1
ATOM 947 O O . ALA A 1 120 ? 2.598 -10.295 -0.419 1.00 97.75 120 ALA A O 1
ATOM 948 N N . LEU A 1 121 ? 3.782 -8.833 -1.647 1.00 97.75 121 LEU A N 1
ATOM 949 C CA . LEU A 1 121 ? 2.772 -7.781 -1.602 1.00 97.75 121 LEU A CA 1
ATOM 950 C C . LEU A 1 121 ? 1.522 -8.144 -2.415 1.00 97.75 121 LEU A C 1
ATOM 952 O O . LEU A 1 121 ? 0.413 -7.902 -1.944 1.00 97.75 121 LEU A O 1
ATOM 956 N N . LEU A 1 122 ? 1.685 -8.766 -3.585 1.00 97.19 122 LEU A N 1
ATOM 957 C CA . LEU A 1 122 ? 0.572 -9.251 -4.401 1.00 97.19 122 LEU A CA 1
ATOM 958 C C . LEU A 1 122 ? -0.272 -10.277 -3.634 1.00 97.19 122 LEU A C 1
ATOM 960 O O . LEU A 1 122 ? -1.474 -10.086 -3.488 1.00 97.19 122 LEU A O 1
ATOM 964 N N . ALA A 1 123 ? 0.363 -11.297 -3.051 1.00 96.44 123 ALA A N 1
ATOM 965 C CA . ALA A 1 123 ? -0.324 -12.296 -2.232 1.00 96.44 123 ALA A CA 1
ATOM 966 C C . ALA A 1 123 ? -1.034 -11.657 -1.026 1.00 96.44 123 ALA A C 1
ATOM 968 O O . ALA A 1 123 ? -2.137 -12.054 -0.645 1.00 96.44 123 ALA A O 1
ATOM 969 N N . ARG A 1 124 ? -0.421 -10.625 -0.430 1.00 95.44 124 ARG A N 1
ATOM 970 C CA . ARG A 1 124 ? -1.032 -9.866 0.662 1.00 95.44 124 ARG A CA 1
ATOM 971 C C . ARG A 1 124 ? -2.288 -9.128 0.201 1.00 95.44 124 ARG A C 1
ATOM 973 O O . ARG A 1 124 ? -3.283 -9.163 0.916 1.00 95.44 124 ARG A O 1
ATOM 980 N N . LEU A 1 125 ? -2.266 -8.485 -0.965 1.00 96.25 125 LEU A N 1
ATOM 981 C CA . LEU A 1 125 ? -3.436 -7.827 -1.555 1.00 96.25 125 LEU A CA 1
ATOM 982 C C . LEU A 1 125 ? -4.539 -8.839 -1.896 1.00 96.25 125 LEU A C 1
ATOM 984 O O . LEU A 1 125 ? -5.682 -8.643 -1.494 1.00 96.25 125 LEU A O 1
ATOM 988 N N . GLU A 1 126 ? -4.193 -9.955 -2.539 1.00 94.75 126 GLU A N 1
ATOM 989 C CA . GLU A 1 126 ? -5.139 -11.018 -2.905 1.00 94.75 126 GLU A CA 1
ATOM 990 C C . GLU A 1 126 ? -5.832 -11.637 -1.684 1.00 94.75 126 GLU A C 1
ATOM 992 O O . GLU A 1 126 ? -7.029 -11.911 -1.712 1.00 94.75 126 GLU A O 1
ATOM 997 N N . SER A 1 127 ? -5.124 -11.780 -0.563 1.00 92.31 127 SER A N 1
ATOM 998 C CA . SER A 1 127 ? -5.717 -12.250 0.692 1.00 92.31 127 SER A CA 1
ATOM 999 C C . SER A 1 127 ? -6.752 -11.284 1.292 1.00 92.31 127 SER A C 1
ATOM 1001 O O . SER A 1 127 ? -7.521 -11.707 2.153 1.00 92.31 127 SER A O 1
ATOM 1003 N N . ASN A 1 128 ? -6.773 -10.007 0.889 1.00 81.75 128 ASN A N 1
ATOM 1004 C CA . ASN A 1 128 ? -7.709 -8.990 1.393 1.00 81.75 128 ASN A CA 1
ATOM 1005 C C . ASN A 1 128 ? -8.960 -8.822 0.505 1.00 81.75 128 ASN A C 1
ATOM 1007 O O . ASN A 1 128 ? -9.782 -7.953 0.781 1.00 81.75 128 ASN A O 1
ATOM 1011 N N . LEU A 1 129 ? -9.130 -9.655 -0.531 1.00 69.06 129 LEU A N 1
ATOM 1012 C CA . LEU A 1 129 ? -10.306 -9.672 -1.418 1.00 69.06 129 LEU A CA 1
ATOM 1013 C C . LEU A 1 129 ? -11.539 -10.408 -0.849 1.00 69.06 129 LEU A C 1
ATOM 1015 O O . LEU A 1 129 ? -12.536 -10.533 -1.564 1.00 69.06 129 LEU A O 1
ATOM 1019 N N . VAL A 1 130 ? -11.480 -10.905 0.392 1.00 51.91 130 VAL A N 1
ATOM 1020 C CA . VAL A 1 130 ? -12.502 -11.785 1.002 1.00 51.91 130 VAL A CA 1
ATOM 1021 C C . VAL A 1 130 ? -13.546 -11.016 1.810 1.00 51.91 130 VAL A C 1
ATOM 1023 O O . VAL A 1 130 ? -13.156 -10.204 2.680 1.00 51.91 130 VAL A O 1
#

Mean predicted aligned error: 10.83 Å

Secondary structure (DSSP, 8-state):
--------SSSSSSS----------HHHHHHHTTHHHHHHHHHHHHHHH---HHHHHHHHHHHTTSS---HHHHHHHHHHHHHHHHHHHHTT-HHHHHHHHHHHHHHHHT-SS--HHHHHHHHHHHTT--

Foldseek 3Di:
DDDDPDPPPPPPPPPPCPDPPPPDPVLVCVLPVVLVVQLVVQLVCCQPPVDCSLVVNLVSLVVVPVPDDDLVSLLSNLVSLLSVLVSCVVVVNNVSSLVSLVSSLVSLVPDPDDDPSSVVSNVSSVVSND

Sequence (130 aa):
MKMKLSICFISVFLVMQTCVMARSNGTADSVLNNIQERVYNAFVSDVSQKTEKLQELKGQLGNLDKGKQSAILVYWRAYLQFYTTILYSQSGKKSNAKEEVDFGIELLSSLPNKSSEDFALLARLESNLV

pLDDT: mean 82.81, std 18.61, range [39.28, 97.75]

Nearest PDB structures (foldsee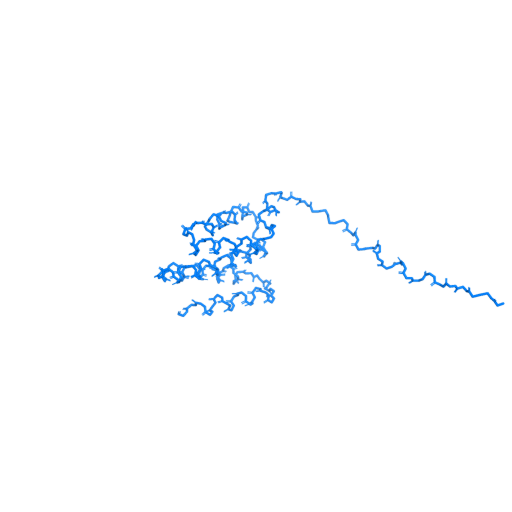k):
  6w2r-assembly1_A  TM=5.889E-01  e=1.682E+00  synthetic construct
  6w2r-assembly4_D  TM=5.253E-01  e=9.611E-01  synthetic construct
  5l0y-assembly3_C  TM=5.409E-01  e=1.444E+00  Thermochaetoides thermophila DSM 1495
  4hny-assembly1_A  TM=4.808E-01  e=2.282E+00  Saccharomyces cerevisiae S288C
  7kal-assembly1_F  TM=5.736E-01  e=7.734E+00  Thermomyces lanuginosus

Radius of gyration: 21.33 Å; Cα contacts (8 Å, |Δi|>4): 93; chains: 1; bounding box: 83×31×33 Å

Solvent-accessible surface area (backbone atoms only — not comparable to full-atom values): 7854 Å² total; per-residue (Å²): 141,82,87,78,82,78,89,76,83,76,82,80,80,80,76,84,74,70,81,79,81,72,80,76,52,66,67,57,56,61,62,56,56,65,37,70,60,53,50,51,52,20,47,53,41,27,73,76,69,71,52,63,45,52,57,54,50,50,53,56,58,60,67,65,52,83,82,63,86,45,71,68,58,40,50,53,51,25,54,46,23,52,55,50,18,52,54,26,49,76,69,68,38,54,68,61,14,49,54,30,33,54,52,23,46,52,49,56,66,70,48,91,80,72,51,75,65,53,49,52,50,42,54,55,40,62,70,66,76,117